Protein AF-A0A957E7D0-F1 (afdb_monomer)

Structure (mmCIF, N/CA/C/O backbone):
data_AF-A0A957E7D0-F1
#
_entry.id   AF-A0A957E7D0-F1
#
loop_
_atom_site.group_PDB
_atom_site.id
_atom_site.type_symbol
_atom_site.label_atom_id
_atom_site.label_alt_id
_atom_site.label_comp_id
_atom_site.label_asym_id
_atom_site.label_entity_id
_atom_site.label_seq_id
_atom_site.pdbx_PDB_ins_code
_atom_site.Cartn_x
_atom_site.Cartn_y
_atom_site.Cartn_z
_atom_site.occupancy
_atom_site.B_iso_or_equiv
_atom_site.auth_seq_id
_atom_site.auth_comp_id
_atom_site.auth_asym_id
_atom_site.auth_atom_id
_atom_site.pdbx_PDB_model_num
ATOM 1 N N . MET A 1 1 ? 6.258 6.370 -23.375 1.00 61.19 1 MET A N 1
ATOM 2 C CA . MET A 1 1 ? 4.779 6.384 -23.233 1.00 61.19 1 MET A CA 1
ATOM 3 C C . MET A 1 1 ? 4.153 4.992 -23.328 1.00 61.19 1 MET A C 1
ATOM 5 O O . MET A 1 1 ? 3.486 4.609 -22.381 1.00 61.19 1 MET A O 1
ATOM 9 N N . ARG A 1 2 ? 4.395 4.201 -24.390 1.00 68.44 2 ARG A N 1
ATOM 10 C CA . ARG A 1 2 ? 3.774 2.864 -24.558 1.00 68.44 2 ARG A CA 1
ATOM 11 C C . ARG A 1 2 ? 4.045 1.876 -23.406 1.00 68.44 2 ARG A C 1
ATOM 13 O O . ARG A 1 2 ? 3.114 1.226 -22.949 1.00 68.44 2 ARG A O 1
ATOM 20 N N . GLY A 1 3 ? 5.276 1.821 -22.887 1.00 70.19 3 GLY A N 1
ATOM 21 C CA . GLY A 1 3 ? 5.622 0.952 -21.749 1.00 70.19 3 GLY A CA 1
ATOM 22 C C . GLY A 1 3 ? 4.891 1.310 -20.448 1.00 70.19 3 GLY A C 1
ATOM 23 O O . GLY A 1 3 ? 4.402 0.426 -19.759 1.00 70.19 3 GLY A O 1
ATOM 24 N N . PHE A 1 4 ? 4.724 2.604 -20.154 1.00 73.06 4 PHE A N 1
ATOM 25 C CA . PH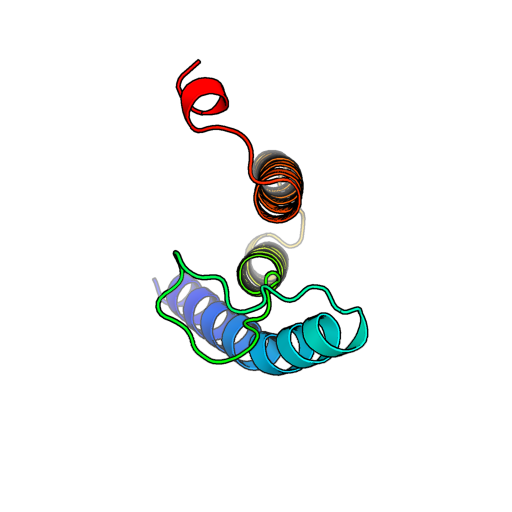E A 1 4 ? 3.998 3.058 -18.960 1.00 73.06 4 PHE A CA 1
ATOM 26 C C . PHE A 1 4 ? 2.508 2.705 -19.007 1.00 73.06 4 PHE A C 1
ATOM 28 O O . PHE A 1 4 ? 1.940 2.337 -17.985 1.00 73.06 4 PHE A O 1
ATOM 35 N N . LEU A 1 5 ? 1.888 2.763 -20.192 1.00 80.62 5 LEU A N 1
ATOM 36 C CA . LEU A 1 5 ? 0.495 2.352 -20.371 1.00 80.62 5 LEU A CA 1
ATOM 37 C C . LEU A 1 5 ? 0.317 0.850 -20.102 1.00 80.62 5 LEU A C 1
ATOM 39 O O . LEU A 1 5 ? -0.615 0.463 -19.407 1.00 80.62 5 LEU A O 1
ATOM 43 N N . ALA A 1 6 ? 1.231 0.014 -20.606 1.00 76.62 6 ALA A N 1
ATOM 44 C CA . ALA A 1 6 ? 1.203 -1.426 -20.355 1.00 76.62 6 ALA A CA 1
ATOM 45 C C . ALA A 1 6 ? 1.347 -1.738 -18.859 1.00 7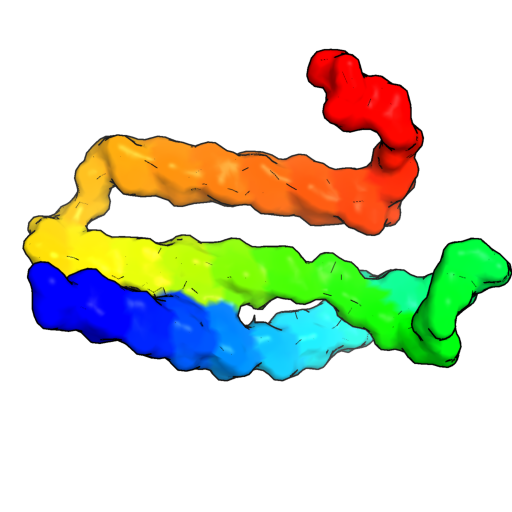6.62 6 ALA A C 1
ATOM 47 O O . ALA A 1 6 ? 0.558 -2.505 -18.315 1.00 76.62 6 ALA A O 1
ATOM 48 N N . VAL A 1 7 ? 2.290 -1.082 -18.176 1.00 75.44 7 VAL A N 1
ATOM 49 C CA . VAL A 1 7 ? 2.473 -1.215 -16.722 1.00 75.44 7 VAL A CA 1
ATOM 50 C C . VAL A 1 7 ? 1.217 -0.789 -15.960 1.00 75.44 7 VAL A C 1
ATOM 52 O O . VAL A 1 7 ? 0.786 -1.499 -15.058 1.00 75.44 7 VAL A O 1
ATOM 55 N N . PHE A 1 8 ? 0.591 0.326 -16.344 1.00 79.56 8 PHE A N 1
ATOM 56 C CA . PHE A 1 8 ? -0.653 0.788 -15.727 1.00 79.56 8 PHE A CA 1
ATOM 57 C C . PHE A 1 8 ? -1.798 -0.220 -15.896 1.00 79.56 8 PHE A C 1
ATOM 59 O O . PHE A 1 8 ? -2.468 -0.558 -14.922 1.00 79.56 8 PHE A O 1
ATOM 66 N N . VAL A 1 9 ? -2.006 -0.734 -17.112 1.00 84.12 9 VAL A N 1
ATOM 67 C CA . VAL A 1 9 ? -3.063 -1.719 -17.391 1.00 84.12 9 VAL A CA 1
ATOM 68 C C . VAL A 1 9 ? -2.820 -3.009 -16.613 1.00 84.12 9 VAL A C 1
ATOM 70 O O . VAL A 1 9 ? -3.753 -3.543 -16.017 1.00 84.12 9 VAL A O 1
ATOM 73 N N . ILE A 1 10 ? -1.573 -3.482 -16.557 1.00 79.38 10 ILE A N 1
ATOM 74 C CA . ILE A 1 10 ? -1.211 -4.649 -15.748 1.00 79.38 10 ILE A CA 1
ATOM 75 C C . ILE A 1 10 ? -1.498 -4.376 -14.267 1.00 79.38 10 ILE A C 1
ATOM 77 O O . ILE A 1 10 ? -2.088 -5.228 -13.610 1.00 79.38 10 ILE A O 1
ATOM 81 N N . ALA A 1 11 ? -1.178 -3.183 -13.757 1.00 76.50 11 ALA A N 1
ATOM 82 C CA . ALA A 1 11 ? -1.401 -2.837 -12.352 1.00 76.50 11 ALA A CA 1
ATOM 83 C C . ALA A 1 11 ? -2.874 -2.853 -11.986 1.00 76.50 11 ALA A C 1
ATOM 85 O O . ALA A 1 11 ? -3.270 -3.407 -10.957 1.00 76.50 11 ALA A O 1
ATOM 86 N N . LEU A 1 12 ? -3.685 -2.273 -12.863 1.00 82.50 12 LEU A N 1
ATOM 87 C CA . LEU A 1 12 ? -5.124 -2.228 -12.709 1.00 82.50 12 LEU A CA 1
ATOM 88 C C . LEU A 1 12 ? -5.712 -3.643 -12.731 1.00 82.50 12 LEU A C 1
ATOM 90 O O . LEU A 1 12 ? -6.490 -3.984 -11.844 1.00 82.50 12 LEU A O 1
ATOM 94 N N . MET A 1 13 ? -5.295 -4.487 -13.680 1.00 83.94 13 MET A N 1
ATOM 95 C CA . MET A 1 13 ? -5.755 -5.875 -13.781 1.00 83.94 13 MET A CA 1
ATOM 96 C C . MET A 1 13 ? -5.339 -6.718 -12.573 1.00 83.94 13 MET A C 1
ATOM 98 O O . MET A 1 13 ? -6.188 -7.372 -11.972 1.00 83.94 13 MET A O 1
ATOM 102 N N . VAL A 1 14 ? -4.063 -6.680 -12.174 1.00 78.12 14 VAL A N 1
ATOM 103 C CA . VAL A 1 14 ? -3.563 -7.424 -11.006 1.00 78.12 14 VAL A CA 1
ATOM 104 C C . VAL A 1 14 ? -4.318 -6.999 -9.752 1.00 78.12 14 VAL A C 1
ATOM 106 O O . VAL A 1 14 ? -4.809 -7.855 -9.020 1.00 78.12 14 VAL A O 1
ATOM 109 N N . THR A 1 15 ? -4.482 -5.694 -9.523 1.00 79.00 15 THR A N 1
ATOM 110 C CA . THR A 1 15 ? -5.199 -5.183 -8.345 1.00 79.00 15 THR A CA 1
ATOM 111 C C . THR A 1 15 ? -6.662 -5.621 -8.358 1.00 79.00 15 THR A C 1
ATOM 113 O O . THR A 1 15 ? -7.137 -6.192 -7.378 1.00 79.00 15 THR A O 1
ATOM 116 N N . ALA A 1 16 ? -7.363 -5.430 -9.480 1.00 83.62 16 ALA A N 1
ATOM 117 C CA . ALA A 1 16 ? -8.768 -5.802 -9.621 1.00 83.62 16 ALA A CA 1
ATOM 118 C C . ALA A 1 16 ? -9.000 -7.304 -9.398 1.00 83.62 16 ALA A C 1
ATOM 120 O O . ALA A 1 16 ? -9.949 -7.685 -8.715 1.00 83.62 16 ALA A O 1
ATOM 121 N N . VAL A 1 17 ?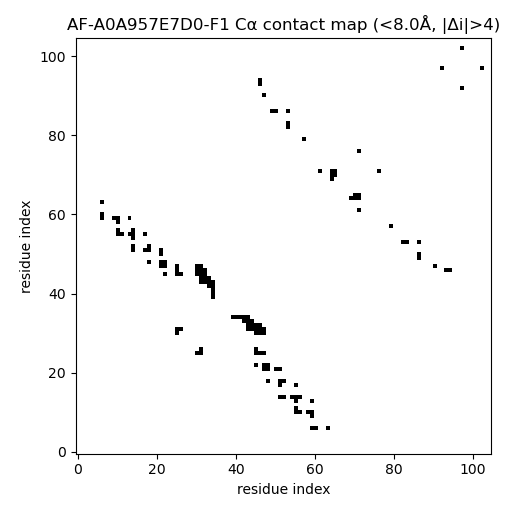 -8.108 -8.155 -9.918 1.00 83.44 17 VAL A N 1
ATOM 122 C CA . VAL A 1 17 ? -8.181 -9.609 -9.725 1.00 83.44 17 VAL A CA 1
ATOM 123 C C . VAL A 1 17 ? -7.838 -10.010 -8.292 1.00 83.44 17 VAL A C 1
ATOM 125 O O . VAL A 1 17 ? -8.446 -10.943 -7.784 1.00 83.44 17 VAL A O 1
ATOM 128 N N . SER A 1 18 ? -6.922 -9.314 -7.614 1.00 78.19 18 SER A N 1
ATOM 129 C CA . SER A 1 18 ? -6.507 -9.635 -6.236 1.00 78.19 18 SER A CA 1
ATOM 130 C C . SER A 1 18 ? -7.586 -9.316 -5.194 1.00 78.19 18 SER A C 1
ATOM 132 O O . SER A 1 18 ? -7.744 -10.056 -4.222 1.00 78.19 18 SER A O 1
ATOM 134 N N . ILE A 1 19 ? -8.353 -8.240 -5.406 1.00 82.81 19 ILE A N 1
ATOM 135 C CA . ILE A 1 19 ? -9.394 -7.751 -4.486 1.00 82.81 19 ILE A CA 1
ATOM 136 C C . ILE A 1 19 ? -10.357 -8.858 -4.001 1.00 82.81 19 ILE A C 1
ATOM 138 O O . ILE A 1 19 ? -10.482 -9.022 -2.786 1.00 82.81 19 ILE A O 1
ATOM 142 N N . PRO A 1 20 ? -11.018 -9.669 -4.856 1.00 83.38 20 PRO A N 1
ATOM 143 C CA . PRO A 1 20 ? -11.945 -10.704 -4.386 1.00 83.38 20 PRO A CA 1
ATOM 144 C C . PRO A 1 20 ? -11.288 -11.779 -3.513 1.00 83.38 20 PRO A C 1
ATOM 146 O O . PRO A 1 20 ? -11.916 -12.255 -2.566 1.00 83.38 20 PRO A O 1
ATOM 149 N N . TRP A 1 21 ? -10.034 -12.150 -3.784 1.00 81.00 21 TRP A N 1
ATOM 150 C CA . TRP A 1 21 ? -9.309 -13.139 -2.978 1.00 81.00 21 TRP A CA 1
ATOM 151 C C . TRP A 1 21 ? -8.971 -12.587 -1.598 1.00 81.00 21 TRP A C 1
ATOM 153 O O . TRP A 1 21 ? -9.175 -13.267 -0.595 1.00 81.00 21 TRP A O 1
ATOM 163 N N . ILE A 1 22 ? -8.520 -11.334 -1.539 1.00 79.50 22 ILE A N 1
ATOM 164 C CA . ILE A 1 22 ? -8.147 -10.685 -0.281 1.00 79.50 22 ILE A CA 1
ATOM 165 C C . ILE A 1 22 ? -9.383 -10.373 0.560 1.00 79.50 22 ILE A C 1
ATOM 167 O O . ILE A 1 22 ? -9.346 -10.567 1.771 1.00 79.50 22 ILE A O 1
ATOM 171 N N . MET A 1 23 ? -10.504 -9.991 -0.058 1.00 80.81 23 MET A N 1
ATOM 172 C CA . MET A 1 23 ? -11.777 -9.857 0.657 1.00 80.81 23 MET A CA 1
ATOM 173 C C . MET A 1 23 ? -12.210 -11.189 1.277 1.00 80.81 23 MET A C 1
ATOM 175 O O . MET A 1 23 ? -12.532 -11.231 2.460 1.00 80.81 23 MET A O 1
ATOM 179 N N . ARG A 1 24 ? -12.166 -12.297 0.521 1.00 82.00 24 ARG A N 1
ATOM 180 C CA . ARG A 1 24 ? -12.476 -13.635 1.062 1.00 82.00 24 ARG A CA 1
ATOM 181 C C . ARG A 1 24 ? -11.542 -14.019 2.206 1.00 82.00 24 ARG A C 1
ATOM 183 O O . ARG A 1 24 ? -12.010 -14.538 3.216 1.00 82.00 24 ARG A O 1
ATOM 190 N N . PHE A 1 25 ? -10.249 -13.731 2.067 1.00 79.88 25 PHE A N 1
ATOM 191 C CA . PHE A 1 25 ? -9.274 -13.964 3.125 1.00 79.88 25 PHE A CA 1
ATOM 192 C C . PHE A 1 25 ? -9.598 -13.137 4.377 1.00 79.88 25 PHE A C 1
ATOM 194 O O . PHE A 1 25 ? -9.659 -13.705 5.463 1.00 79.88 25 PHE A O 1
ATOM 201 N N . ALA A 1 26 ? -9.915 -11.846 4.227 1.00 80.88 26 ALA A N 1
ATOM 202 C CA . ALA A 1 26 ? -10.311 -10.956 5.322 1.00 80.88 26 ALA A CA 1
ATOM 203 C C . ALA A 1 26 ? -11.511 -11.496 6.106 1.00 80.88 26 ALA A C 1
ATOM 205 O O . ALA A 1 26 ? -11.460 -11.568 7.333 1.00 80.88 26 ALA A O 1
ATOM 206 N N . TYR A 1 27 ? -12.552 -11.938 5.393 1.00 81.00 27 TYR A N 1
ATOM 207 C CA . TYR A 1 27 ? -13.711 -12.587 6.003 1.00 81.00 27 TYR A CA 1
ATOM 208 C C . TYR A 1 27 ? -13.325 -13.886 6.722 1.00 81.00 27 TYR A C 1
ATOM 210 O O . TYR A 1 27 ? -13.797 -14.129 7.827 1.00 81.00 27 TYR A O 1
ATOM 218 N N . SER A 1 28 ? -12.436 -14.699 6.139 1.00 79.75 28 SER A N 1
ATOM 219 C CA . SER A 1 28 ? -12.025 -15.979 6.732 1.00 79.75 28 SER A CA 1
ATOM 220 C C . SER A 1 28 ? -11.223 -15.837 8.029 1.00 79.75 28 SER A C 1
ATOM 222 O O . SER A 1 28 ? -11.357 -16.675 8.915 1.00 79.75 28 SER A O 1
ATOM 224 N N . ILE A 1 29 ? -10.424 -14.773 8.164 1.00 80.94 29 ILE A N 1
ATOM 225 C CA . ILE A 1 29 ? -9.630 -14.508 9.372 1.00 80.94 29 ILE A CA 1
ATOM 226 C C . ILE A 1 29 ? -10.344 -13.575 10.366 1.00 80.94 29 ILE A C 1
ATOM 228 O O . ILE A 1 29 ? -9.755 -13.192 11.373 1.00 80.94 29 ILE A O 1
ATOM 232 N N . GLY A 1 30 ? -11.592 -13.178 10.080 1.00 75.06 30 GLY A N 1
ATOM 233 C CA . GLY A 1 30 ? -12.370 -12.262 10.919 1.00 75.06 30 GLY A CA 1
ATOM 234 C C . GLY A 1 30 ? -11.823 -10.831 10.967 1.00 75.06 30 GLY A C 1
ATOM 235 O O . GLY A 1 30 ? -12.133 -10.089 11.894 1.00 75.06 30 GLY A O 1
ATOM 236 N N . PHE A 1 31 ? -11.006 -10.424 9.990 1.00 77.62 31 PHE A N 1
ATOM 237 C CA . PHE A 1 31 ? -10.439 -9.073 9.911 1.00 77.62 31 PHE A CA 1
ATOM 238 C C . PHE A 1 31 ? -11.417 -8.134 9.194 1.00 77.62 31 PHE A C 1
ATOM 240 O O . PHE A 1 31 ? -11.180 -7.626 8.092 1.00 77.62 31 PHE A O 1
ATOM 247 N N . VAL A 1 32 ? -12.575 -7.982 9.827 1.00 80.00 32 VAL A N 1
ATOM 248 C CA . VAL A 1 32 ? -13.727 -7.227 9.344 1.00 80.00 32 VAL A CA 1
ATOM 249 C C . VAL A 1 32 ? -14.112 -6.161 10.355 1.00 80.00 32 VAL A C 1
ATOM 251 O O . VAL A 1 32 ? -13.896 -6.306 11.556 1.00 80.00 32 VAL A O 1
ATOM 254 N N . ASP A 1 33 ? -14.662 -5.078 9.835 1.00 78.31 33 ASP A N 1
ATOM 255 C CA . ASP A 1 33 ? -15.246 -4.005 10.602 1.00 78.31 33 ASP A CA 1
ATOM 256 C C . ASP A 1 33 ? -16.754 -4.210 10.714 1.00 78.31 33 ASP A C 1
ATOM 258 O O . ASP A 1 33 ? -17.485 -4.110 9.720 1.00 78.31 33 ASP A O 1
ATOM 262 N N . ASP A 1 34 ? -17.212 -4.518 11.921 1.00 80.00 34 ASP A N 1
ATOM 263 C CA . ASP A 1 34 ? -18.620 -4.761 12.197 1.00 80.00 34 ASP A CA 1
ATOM 264 C C . ASP A 1 34 ? -19.417 -3.452 12.342 1.00 80.00 34 ASP A C 1
ATOM 266 O O . ASP A 1 34 ? -18.869 -2.403 12.707 1.00 80.00 34 ASP A O 1
ATOM 270 N N . PRO A 1 35 ? -20.731 -3.478 12.055 1.00 78.44 35 PRO A N 1
ATOM 271 C CA . PRO A 1 35 ? -21.599 -2.324 12.258 1.00 78.44 35 PRO A CA 1
ATOM 272 C C . PRO A 1 35 ? -21.576 -1.856 13.719 1.00 78.44 35 PRO A C 1
ATOM 274 O O . PRO A 1 35 ? -21.705 -2.657 14.643 1.00 78.44 35 PRO A O 1
ATOM 277 N N . ALA A 1 36 ? -21.477 -0.546 13.929 1.00 76.00 36 ALA A N 1
ATOM 278 C CA . ALA A 1 36 ? -21.595 0.094 15.240 1.00 76.00 36 ALA A CA 1
ATOM 279 C C . ALA A 1 36 ? -22.491 1.334 15.126 1.00 76.00 36 ALA A C 1
ATOM 281 O O . ALA A 1 36 ? -22.645 1.869 14.030 1.00 76.00 36 ALA A O 1
ATOM 282 N N . ASP A 1 37 ? -23.015 1.851 16.242 1.00 70.31 37 ASP A N 1
ATOM 283 C CA . ASP A 1 37 ? -23.954 2.995 16.268 1.00 70.31 37 ASP A CA 1
ATOM 284 C C . ASP A 1 37 ? -23.454 4.257 15.542 1.00 70.31 37 ASP A C 1
ATOM 286 O O . ASP A 1 37 ? -24.238 5.117 15.147 1.00 70.31 37 ASP A O 1
ATOM 290 N N . ARG A 1 38 ? -22.135 4.382 15.352 1.00 73.88 38 ARG A N 1
ATOM 291 C CA . ARG A 1 38 ? -21.495 5.505 14.651 1.00 73.88 38 ARG A CA 1
ATOM 292 C C . ARG A 1 38 ? -21.182 5.229 13.174 1.00 73.88 38 ARG A C 1
ATOM 294 O O . ARG A 1 38 ? -20.633 6.108 12.514 1.00 73.88 38 ARG A O 1
ATOM 301 N N . LYS A 1 39 ? -21.475 4.034 12.651 1.00 70.06 39 LYS A N 1
ATOM 302 C CA . LYS A 1 39 ? -21.095 3.590 11.301 1.00 70.06 39 LYS A CA 1
ATOM 303 C C . LYS A 1 39 ? -22.324 3.435 10.403 1.00 70.06 39 LYS A C 1
ATOM 305 O O . LYS A 1 39 ? -23.335 2.869 10.796 1.00 70.06 39 LYS A O 1
ATOM 310 N N . LEU A 1 40 ? -22.229 3.944 9.171 1.00 76.00 40 LEU A N 1
ATOM 311 C CA . LEU A 1 40 ? -23.331 3.946 8.193 1.00 76.00 40 LEU A CA 1
ATOM 312 C C . LEU A 1 40 ? -23.554 2.577 7.522 1.00 76.00 40 LEU A C 1
ATOM 314 O O . LEU A 1 40 ? -24.622 2.337 6.956 1.00 76.00 40 LEU A O 1
ATOM 318 N N . HIS A 1 41 ? -22.563 1.681 7.556 1.00 73.69 41 HIS A N 1
ATOM 319 C CA . HIS A 1 41 ? -22.679 0.351 6.960 1.00 73.69 41 HIS A CA 1
ATOM 320 C C . HIS A 1 41 ? -23.444 -0.602 7.884 1.00 73.69 41 HIS A C 1
ATOM 322 O O . HIS A 1 41 ? -23.181 -0.693 9.078 1.00 73.69 41 HIS A O 1
ATOM 328 N N . ARG A 1 42 ? -24.389 -1.351 7.303 1.00 76.75 42 ARG A N 1
ATOM 329 C CA . ARG A 1 42 ? -25.192 -2.370 8.007 1.00 76.75 42 ARG A CA 1
ATOM 330 C C . ARG A 1 42 ? -24.615 -3.784 7.899 1.00 76.75 42 ARG A C 1
ATOM 332 O O . ARG A 1 42 ? -25.230 -4.731 8.369 1.00 76.75 42 ARG A O 1
ATOM 339 N N . GLN A 1 43 ? -23.475 -3.926 7.232 1.00 77.12 43 GLN A N 1
ATOM 340 C CA . GLN A 1 43 ? -22.822 -5.197 6.923 1.00 77.12 43 GLN A CA 1
ATOM 341 C C . GLN A 1 43 ? -21.364 -5.121 7.381 1.00 77.12 43 GLN A C 1
ATOM 343 O O . GLN A 1 43 ? -20.791 -4.027 7.378 1.00 77.12 43 GLN A O 1
ATOM 348 N N . SER A 1 44 ? -20.770 -6.257 7.748 1.00 77.31 44 SER A N 1
ATOM 349 C CA . SER A 1 44 ? -19.349 -6.332 8.093 1.00 77.31 44 SER A CA 1
ATOM 350 C C . SER A 1 44 ? -18.492 -6.053 6.854 1.00 77.31 44 SER A C 1
ATOM 352 O O . SER A 1 44 ? -18.615 -6.744 5.835 1.00 77.31 44 SER A O 1
ATOM 354 N N . MET A 1 45 ? -17.635 -5.033 6.921 1.00 78.12 45 MET A N 1
ATOM 355 C CA . MET A 1 45 ? -16.776 -4.624 5.805 1.00 78.12 45 MET A CA 1
ATOM 356 C C . MET A 1 45 ? -15.336 -5.105 6.019 1.00 78.12 45 MET A C 1
ATOM 358 O O . MET A 1 45 ? -14.803 -4.950 7.109 1.00 78.12 45 MET A O 1
ATOM 362 N N . PRO A 1 46 ? -14.659 -5.679 5.015 1.00 78.12 46 PRO A N 1
ATOM 363 C CA . PRO A 1 46 ? -13.300 -6.176 5.188 1.00 78.12 46 PRO A CA 1
ATOM 364 C C . PRO A 1 46 ? -12.307 -5.015 5.345 1.00 78.12 46 PRO A C 1
ATOM 366 O O . PRO A 1 46 ? -12.205 -4.157 4.470 1.00 78.12 46 PRO A O 1
ATOM 369 N N . LEU A 1 47 ? -11.518 -5.027 6.423 1.00 74.88 47 LEU A N 1
ATOM 370 C CA . LEU A 1 47 ? -10.498 -4.000 6.703 1.00 74.88 47 LEU A CA 1
ATOM 371 C C . LEU A 1 47 ? -9.229 -4.174 5.843 1.00 74.88 47 LEU A C 1
ATOM 373 O O . LEU A 1 47 ? -8.404 -3.275 5.747 1.00 74.88 47 LEU A O 1
ATOM 377 N N . LEU A 1 48 ? -9.070 -5.310 5.151 1.00 76.25 48 LEU A N 1
ATOM 378 C CA . LEU A 1 48 ? -7.882 -5.610 4.329 1.00 76.25 48 LEU A CA 1
ATOM 379 C C . LEU A 1 48 ? -7.932 -5.029 2.901 1.00 76.25 48 LEU A C 1
ATOM 381 O O . LEU A 1 48 ? -7.125 -5.407 2.046 1.00 76.25 48 LEU A O 1
ATOM 385 N N . GLY A 1 49 ? -8.859 -4.114 2.604 1.00 70.38 49 GLY A N 1
ATOM 386 C CA . GLY A 1 49 ? -8.945 -3.475 1.285 1.00 70.38 49 GLY A CA 1
ATOM 387 C C . GLY A 1 49 ? -7.632 -2.790 0.881 1.00 70.38 49 GLY A C 1
ATOM 388 O O . GLY A 1 49 ? -7.132 -3.011 -0.223 1.00 70.38 49 GLY A O 1
ATOM 389 N N . GLY A 1 50 ? -7.014 -2.049 1.809 1.00 74.81 50 GLY A N 1
ATOM 390 C CA . GLY A 1 50 ? -5.730 -1.372 1.588 1.00 74.81 50 GLY A CA 1
ATOM 391 C C . GLY A 1 50 ? -4.580 -2.332 1.271 1.00 74.81 50 GLY A C 1
ATOM 392 O O . GLY A 1 50 ? -3.772 -2.057 0.383 1.00 74.81 50 GLY A O 1
ATOM 393 N N . ILE A 1 51 ? -4.558 -3.510 1.905 1.00 74.56 51 ILE A N 1
ATOM 394 C CA . ILE A 1 51 ? -3.560 -4.552 1.626 1.00 74.56 51 ILE A CA 1
ATOM 395 C C . ILE A 1 51 ? -3.630 -4.989 0.158 1.00 74.56 51 ILE A C 1
ATOM 397 O O . ILE A 1 51 ? -2.595 -5.153 -0.486 1.00 74.56 51 ILE A O 1
ATOM 401 N N . SER A 1 52 ? -4.836 -5.092 -0.406 1.00 71.94 52 SER A N 1
ATOM 402 C CA . SER A 1 52 ? -5.029 -5.449 -1.820 1.00 71.94 52 SER A CA 1
ATOM 403 C C . SER A 1 52 ? -4.361 -4.472 -2.775 1.00 71.94 52 SER A C 1
ATOM 405 O O . SER A 1 52 ? -3.715 -4.883 -3.740 1.00 71.94 52 SER A O 1
ATOM 407 N N . ILE A 1 53 ? -4.482 -3.179 -2.480 1.00 77.25 53 ILE A N 1
ATOM 408 C CA . ILE A 1 53 ? -3.891 -2.114 -3.287 1.00 77.25 53 ILE A CA 1
ATOM 409 C C . ILE A 1 53 ? -2.365 -2.160 -3.180 1.00 77.25 53 ILE A C 1
ATOM 411 O O . ILE A 1 53 ? -1.680 -2.058 -4.193 1.00 77.25 53 ILE A O 1
ATOM 415 N N . ILE A 1 54 ? -1.825 -2.373 -1.977 1.00 81.94 54 ILE A N 1
ATOM 416 C CA . ILE A 1 54 ? -0.376 -2.453 -1.751 1.00 81.94 54 ILE A CA 1
ATOM 417 C C . ILE A 1 54 ? 0.237 -3.652 -2.479 1.00 81.94 54 ILE A C 1
ATOM 419 O O . ILE A 1 54 ? 1.248 -3.491 -3.162 1.00 81.94 54 ILE A O 1
ATOM 423 N N . PHE A 1 55 ? -0.381 -4.835 -2.405 1.00 78.62 55 PHE A N 1
ATOM 424 C CA . PHE A 1 55 ? 0.095 -6.010 -3.141 1.00 78.62 55 PHE A CA 1
ATOM 425 C C . PHE A 1 55 ? 0.031 -5.804 -4.657 1.00 78.62 55 PHE A C 1
ATOM 427 O O . PHE A 1 55 ? 1.000 -6.113 -5.352 1.00 78.62 55 PHE A O 1
ATOM 434 N N . GLY A 1 56 ? -1.065 -5.238 -5.172 1.00 79.38 56 GLY A N 1
ATOM 435 C CA . GLY A 1 56 ? -1.199 -4.927 -6.596 1.00 79.38 56 GLY A CA 1
ATOM 436 C C . GLY A 1 56 ? -0.167 -3.903 -7.081 1.00 79.38 56 GLY A C 1
ATOM 437 O O . GLY A 1 56 ? 0.472 -4.102 -8.119 1.00 79.38 56 GLY A O 1
ATOM 438 N N . ALA A 1 57 ? 0.059 -2.845 -6.299 1.00 80.69 57 ALA A N 1
ATOM 439 C CA . ALA A 1 57 ? 1.020 -1.792 -6.604 1.00 80.69 57 ALA A CA 1
ATOM 440 C C . ALA A 1 57 ? 2.470 -2.295 -6.554 1.00 80.69 57 ALA A C 1
ATOM 442 O O . ALA A 1 57 ? 3.214 -2.094 -7.513 1.00 80.69 57 ALA A O 1
ATOM 443 N N . ILE A 1 58 ? 2.869 -2.987 -5.479 1.00 84.38 58 ILE A N 1
ATOM 444 C CA . ILE A 1 58 ? 4.230 -3.526 -5.334 1.00 84.38 58 ILE A CA 1
ATOM 445 C C . ILE A 1 58 ? 4.484 -4.609 -6.382 1.00 84.38 58 ILE A C 1
ATOM 447 O O . ILE A 1 58 ? 5.502 -4.556 -7.067 1.00 84.38 58 ILE A O 1
ATOM 451 N N . GLY A 1 59 ? 3.561 -5.559 -6.558 1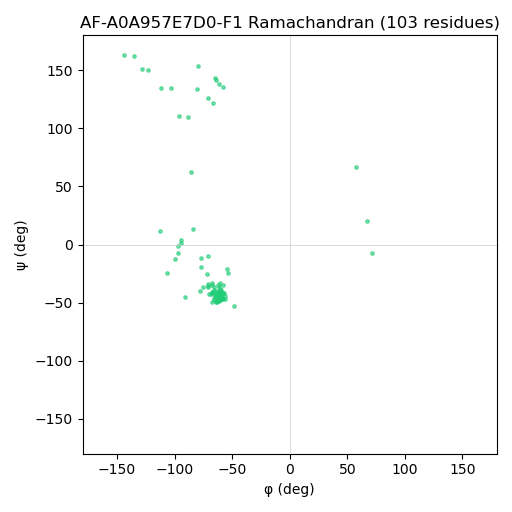.00 82.00 59 GLY A N 1
ATOM 452 C CA . GLY A 1 59 ? 3.712 -6.638 -7.535 1.00 82.00 59 GLY A CA 1
ATOM 453 C C . GLY A 1 59 ? 3.895 -6.105 -8.954 1.00 82.00 59 GLY A C 1
ATOM 454 O O . GLY A 1 59 ? 4.776 -6.557 -9.687 1.00 82.00 59 GLY A O 1
ATOM 455 N N . THR A 1 60 ? 3.132 -5.076 -9.321 1.00 81.62 60 THR A N 1
ATOM 456 C CA . THR A 1 60 ? 3.255 -4.483 -10.654 1.00 81.62 60 THR A CA 1
ATOM 457 C C . THR A 1 60 ? 4.492 -3.616 -10.807 1.00 81.62 60 THR A C 1
ATOM 459 O O . THR A 1 60 ? 5.121 -3.644 -11.862 1.00 81.62 60 THR A O 1
ATOM 462 N N . LEU A 1 61 ? 4.883 -2.879 -9.766 1.00 82.69 61 LEU A N 1
ATOM 463 C CA . LEU A 1 61 ? 6.138 -2.137 -9.762 1.00 82.69 61 LEU A CA 1
ATOM 464 C C . LEU A 1 61 ? 7.326 -3.085 -9.960 1.00 82.69 61 LEU A C 1
ATOM 466 O O . LEU A 1 61 ? 8.177 -2.823 -10.804 1.00 82.69 61 LEU A O 1
ATOM 470 N N . LEU A 1 62 ? 7.361 -4.209 -9.240 1.00 83.00 62 LEU A N 1
ATOM 471 C CA . LEU A 1 62 ? 8.410 -5.220 -9.379 1.00 83.00 62 LEU A CA 1
ATOM 472 C C . LEU A 1 62 ? 8.437 -5.819 -10.788 1.00 83.00 62 LEU A C 1
ATOM 474 O O . LEU A 1 62 ? 9.506 -5.909 -11.390 1.00 83.00 62 LEU A O 1
ATOM 478 N N . LEU A 1 63 ? 7.272 -6.165 -11.342 1.00 80.69 63 LEU A N 1
ATOM 479 C CA . LEU A 1 63 ? 7.166 -6.681 -12.706 1.00 80.69 63 LEU A CA 1
ATOM 480 C C . LEU A 1 63 ? 7.639 -5.652 -13.742 1.00 80.69 63 LEU A C 1
ATOM 482 O O . LEU A 1 63 ? 8.404 -5.987 -14.643 1.00 80.69 63 LEU A O 1
ATOM 486 N N . ALA A 1 64 ? 7.229 -4.392 -13.602 1.00 79.19 64 ALA A N 1
ATOM 487 C CA . ALA A 1 64 ? 7.651 -3.306 -14.480 1.00 79.19 64 ALA A CA 1
ATOM 488 C C . ALA A 1 64 ? 9.168 -3.101 -14.434 1.00 79.19 64 ALA A C 1
ATOM 490 O O . ALA A 1 64 ? 9.809 -2.936 -15.468 1.00 79.19 64 ALA A O 1
ATOM 491 N N . VAL A 1 65 ? 9.750 -3.140 -13.238 1.00 82.88 65 VAL A N 1
ATOM 492 C CA . VAL A 1 65 ? 11.189 -2.960 -13.036 1.00 82.88 65 VAL A CA 1
ATOM 493 C C . VAL A 1 65 ? 11.976 -4.114 -13.625 1.00 82.88 65 VAL A C 1
ATOM 495 O O . VAL A 1 65 ? 12.974 -3.880 -14.303 1.00 82.88 65 VAL A O 1
ATOM 498 N N . TRP A 1 66 ? 11.497 -5.341 -13.442 1.00 81.31 66 TRP A N 1
ATOM 499 C CA . TRP A 1 66 ? 12.094 -6.512 -14.066 1.00 81.31 66 TRP A CA 1
ATOM 500 C C . TRP A 1 66 ? 12.046 -6.428 -15.599 1.00 81.31 66 TRP A C 1
ATOM 502 O O . TRP A 1 66 ? 13.070 -6.633 -16.244 1.00 81.31 66 TRP A O 1
ATOM 512 N N . LEU A 1 67 ? 10.908 -6.034 -16.182 1.00 79.56 67 LEU A N 1
ATOM 513 C CA . LEU A 1 67 ? 10.749 -5.899 -17.636 1.00 79.56 67 LEU A CA 1
ATOM 514 C C . LEU A 1 67 ? 11.578 -4.757 -18.249 1.00 79.56 67 LEU A C 1
ATOM 516 O O . LEU A 1 67 ? 12.012 -4.873 -19.391 1.00 79.56 67 LEU A O 1
ATOM 520 N N . ILE A 1 68 ? 11.762 -3.642 -17.531 1.00 78.94 68 ILE A N 1
ATOM 521 C CA . ILE A 1 68 ? 12.435 -2.441 -18.057 1.00 78.94 68 ILE A CA 1
ATOM 522 C C . ILE A 1 68 ? 13.941 -2.467 -17.783 1.00 78.94 68 ILE A C 1
ATOM 524 O O . ILE A 1 68 ? 14.728 -2.133 -18.666 1.00 78.94 68 ILE A O 1
ATOM 528 N N . TYR A 1 69 ? 14.340 -2.816 -16.559 1.00 79.06 69 TYR A N 1
ATOM 529 C CA . TYR A 1 69 ? 15.724 -2.703 -16.094 1.00 79.06 69 TYR A CA 1
ATOM 530 C C . TYR A 1 69 ? 16.428 -4.058 -15.975 1.00 79.06 69 TYR A C 1
ATOM 532 O O . TYR A 1 69 ? 17.653 -4.099 -16.021 1.00 79.06 69 TYR A O 1
ATOM 540 N N . GLY A 1 70 ? 15.699 -5.166 -15.796 1.00 83.00 70 GLY A N 1
ATOM 541 C CA . GLY A 1 70 ? 16.278 -6.503 -15.585 1.00 83.00 70 GLY A CA 1
ATOM 542 C C . GLY A 1 70 ? 16.937 -6.717 -14.213 1.00 83.00 70 GLY A C 1
ATOM 543 O O . GLY A 1 70 ? 17.293 -7.839 -13.866 1.00 83.00 70 GLY A O 1
ATOM 544 N N . TYR A 1 71 ? 17.071 -5.666 -13.404 1.00 83.62 71 TYR A N 1
ATOM 545 C CA . TYR A 1 71 ? 17.568 -5.695 -12.029 1.00 83.62 71 TYR A CA 1
ATOM 546 C C . TYR A 1 71 ? 16.809 -4.671 -11.179 1.00 83.62 71 TYR A C 1
ATOM 548 O O . TYR A 1 71 ? 16.169 -3.772 -11.717 1.00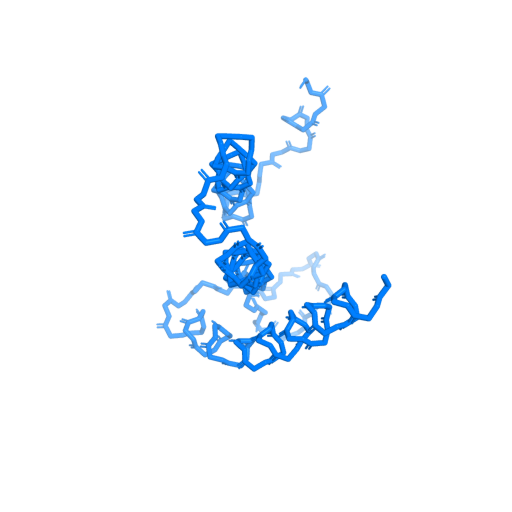 83.62 71 TYR A O 1
ATOM 556 N N . MET A 1 72 ? 16.885 -4.793 -9.850 1.00 83.94 72 MET A N 1
ATOM 557 C CA . MET A 1 72 ? 16.216 -3.891 -8.904 1.00 83.94 72 MET A CA 1
ATOM 558 C C . MET A 1 72 ? 17.118 -2.685 -8.572 1.00 83.94 72 MET A C 1
ATOM 560 O O . MET A 1 72 ? 18.118 -2.855 -7.867 1.00 83.94 72 MET A O 1
ATOM 564 N N . PRO A 1 73 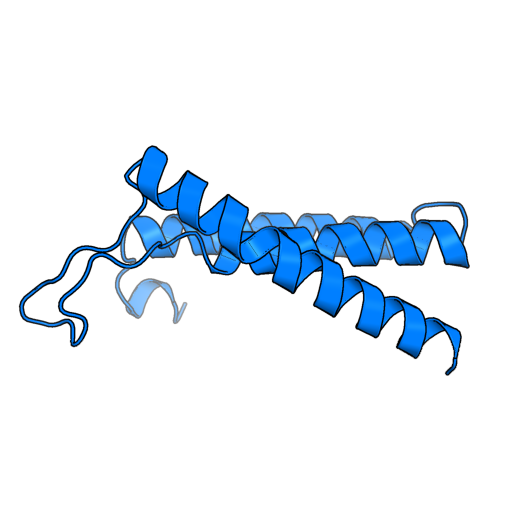? 16.808 -1.453 -9.023 1.00 88.56 73 PRO A N 1
ATOM 565 C CA . PRO A 1 73 ? 17.558 -0.269 -8.621 1.00 88.56 73 PRO A CA 1
ATOM 566 C C . PRO A 1 73 ? 17.393 -0.010 -7.118 1.00 88.56 73 PRO A C 1
ATOM 568 O O . PRO A 1 73 ? 16.300 -0.173 -6.569 1.00 88.56 73 PRO A O 1
ATOM 571 N N . ARG A 1 74 ? 18.453 0.460 -6.445 1.00 89.12 74 ARG A N 1
ATOM 572 C CA . ARG A 1 74 ? 18.424 0.726 -4.989 1.00 89.12 74 ARG A CA 1
ATOM 573 C C . ARG A 1 74 ? 17.333 1.719 -4.584 1.00 89.12 74 ARG A C 1
ATOM 575 O O . ARG A 1 74 ? 16.739 1.569 -3.524 1.00 89.12 74 ARG A O 1
ATOM 582 N N . THR A 1 75 ? 17.050 2.705 -5.432 1.00 87.12 75 THR A N 1
ATOM 583 C CA . THR A 1 75 ? 15.981 3.691 -5.215 1.00 87.12 75 THR A CA 1
ATOM 584 C C . THR A 1 75 ? 14.609 3.030 -5.148 1.00 87.12 75 THR A C 1
ATOM 586 O O . THR A 1 75 ? 13.847 3.291 -4.225 1.00 87.12 75 THR A O 1
ATOM 589 N N . ILE A 1 76 ? 14.317 2.117 -6.074 1.00 86.19 76 ILE A N 1
ATOM 590 C CA . ILE A 1 76 ? 13.052 1.377 -6.113 1.00 86.19 76 ILE A CA 1
ATOM 591 C C . ILE A 1 76 ? 12.954 0.424 -4.922 1.00 86.19 76 ILE A C 1
ATOM 593 O O . ILE A 1 76 ? 11.899 0.335 -4.302 1.00 86.19 76 ILE A O 1
ATOM 597 N N . ALA A 1 77 ? 14.052 -0.244 -4.557 1.00 87.56 77 ALA A N 1
ATOM 598 C CA . ALA A 1 77 ? 14.086 -1.080 -3.359 1.00 87.56 77 ALA A CA 1
ATOM 599 C C . ALA A 1 77 ? 13.758 -0.269 -2.094 1.00 87.56 77 ALA A C 1
ATOM 601 O O . ALA A 1 77 ? 12.958 -0.713 -1.272 1.00 87.56 77 ALA A O 1
ATOM 602 N N . GLY A 1 78 ? 14.303 0.947 -1.979 1.00 90.00 78 GLY A N 1
ATOM 603 C CA . GLY A 1 78 ? 13.972 1.879 -0.901 1.00 90.00 78 GLY A CA 1
ATOM 604 C C . GLY A 1 78 ? 12.496 2.287 -0.892 1.00 90.00 78 GLY A C 1
ATOM 6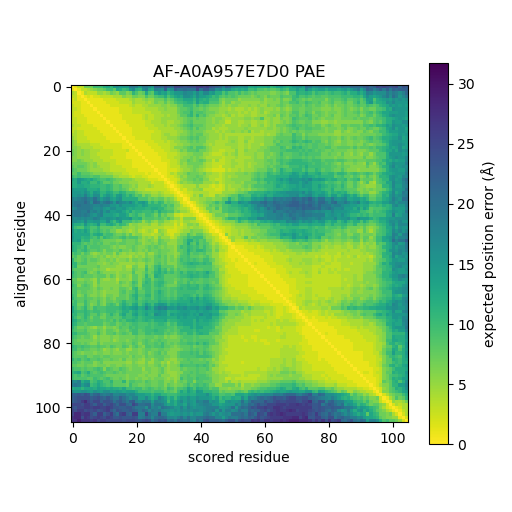05 O O . GLY A 1 78 ? 11.879 2.289 0.169 1.00 90.00 78 GLY A O 1
ATOM 606 N N . VAL A 1 79 ? 11.907 2.563 -2.062 1.00 87.88 79 VAL A N 1
ATOM 607 C CA . VAL A 1 79 ? 10.473 2.884 -2.186 1.00 87.88 79 VAL A CA 1
ATOM 608 C C . VAL A 1 79 ? 9.606 1.711 -1.738 1.00 87.88 79 VAL A C 1
ATOM 610 O O . VAL A 1 79 ? 8.714 1.909 -0.923 1.00 87.88 79 VAL A O 1
ATOM 613 N N . VAL A 1 80 ? 9.885 0.490 -2.204 1.00 88.69 80 VAL A N 1
ATOM 614 C CA . VAL A 1 80 ? 9.125 -0.708 -1.802 1.00 88.69 80 VAL A CA 1
ATOM 615 C C . VAL A 1 80 ? 9.204 -0.926 -0.292 1.00 88.69 80 VAL A C 1
ATOM 617 O O . VAL A 1 80 ? 8.179 -1.174 0.341 1.00 88.69 80 VAL A O 1
ATOM 620 N N . LEU A 1 81 ? 10.396 -0.781 0.297 1.00 90.25 81 LEU A N 1
ATOM 621 C CA . LEU A 1 81 ? 10.586 -0.898 1.741 1.00 90.25 81 LEU A CA 1
ATOM 622 C C . LEU A 1 81 ? 9.777 0.166 2.500 1.00 90.25 81 LEU A C 1
ATOM 624 O O . LEU A 1 81 ? 9.050 -0.165 3.433 1.00 90.25 81 LEU A O 1
ATOM 628 N N . ALA A 1 82 ? 9.866 1.431 2.086 1.00 89.19 82 ALA A N 1
ATOM 629 C CA . ALA A 1 82 ? 9.139 2.528 2.717 1.00 89.19 82 ALA A CA 1
ATOM 630 C C . ALA A 1 82 ? 7.618 2.341 2.607 1.00 89.19 82 ALA A C 1
ATOM 632 O O . ALA A 1 82 ? 6.907 2.487 3.599 1.00 89.19 82 ALA A O 1
ATOM 633 N N . SER A 1 83 ? 7.117 1.948 1.431 1.00 87.31 83 SER A N 1
ATOM 634 C CA . SER A 1 83 ? 5.701 1.632 1.225 1.00 87.31 83 SER A CA 1
ATOM 635 C C . SER A 1 83 ? 5.236 0.483 2.116 1.00 87.31 83 SER A C 1
ATOM 637 O O . SER A 1 83 ? 4.135 0.550 2.652 1.00 87.31 83 SER A O 1
ATOM 639 N N . PHE A 1 84 ? 6.067 -0.542 2.320 1.00 86.88 84 PHE A N 1
ATOM 640 C CA . PHE A 1 84 ? 5.750 -1.654 3.214 1.00 86.88 84 PHE A CA 1
ATOM 641 C C . PHE A 1 84 ? 5.682 -1.221 4.687 1.00 86.88 84 PHE A C 1
ATOM 643 O O . PHE A 1 84 ? 4.767 -1.617 5.402 1.00 86.88 84 PHE A O 1
ATOM 650 N N . VAL A 1 85 ? 6.597 -0.359 5.139 1.00 89.31 85 VAL A N 1
ATOM 651 C CA . VAL A 1 85 ? 6.560 0.191 6.505 1.00 89.31 85 VAL A CA 1
ATOM 652 C C . VAL A 1 85 ? 5.300 1.030 6.725 1.00 89.31 85 VAL A C 1
ATOM 654 O O . VAL A 1 85 ? 4.588 0.819 7.704 1.00 89.31 85 VAL A O 1
ATOM 657 N N . VAL A 1 86 ? 4.979 1.937 5.796 1.00 87.88 86 VAL A N 1
ATOM 658 C CA . VAL A 1 86 ? 3.764 2.767 5.873 1.00 87.88 86 VAL A CA 1
ATOM 659 C C . VAL A 1 86 ? 2.504 1.900 5.848 1.00 87.88 86 VAL A C 1
ATOM 661 O O . VAL A 1 86 ? 1.582 2.139 6.622 1.00 87.88 86 VAL A O 1
ATOM 664 N N . ALA A 1 87 ? 2.482 0.859 5.013 1.00 85.75 87 ALA A N 1
ATOM 665 C CA . ALA A 1 87 ? 1.396 -0.113 4.958 1.00 85.75 87 ALA A CA 1
ATOM 666 C C . ALA A 1 87 ? 1.167 -0.821 6.298 1.00 85.75 87 ALA A C 1
ATOM 668 O O . ALA A 1 87 ? 0.026 -0.951 6.733 1.00 85.75 87 ALA A O 1
ATOM 669 N N . LEU A 1 88 ? 2.240 -1.270 6.956 1.00 84.50 88 LEU A N 1
ATOM 670 C CA . LEU A 1 88 ? 2.145 -1.920 8.261 1.00 84.50 88 LEU A CA 1
ATOM 671 C C . LEU A 1 88 ? 1.628 -0.962 9.333 1.00 84.50 88 LEU A C 1
ATOM 673 O O . LEU A 1 88 ? 0.754 -1.340 10.106 1.00 84.50 88 LEU A O 1
ATOM 677 N N . ILE A 1 89 ? 2.126 0.277 9.359 1.00 85.19 89 ILE A N 1
ATOM 678 C CA . ILE A 1 89 ? 1.651 1.300 10.300 1.00 85.19 89 ILE A CA 1
ATOM 679 C C . ILE A 1 89 ? 0.162 1.584 10.068 1.00 85.19 89 ILE A C 1
ATOM 681 O O . ILE A 1 89 ? -0.604 1.598 11.026 1.00 85.19 89 ILE A O 1
ATOM 685 N N . GLY A 1 90 ? -0.258 1.742 8.808 1.00 83.12 90 GLY A N 1
ATOM 686 C CA . GLY A 1 90 ? -1.663 1.941 8.450 1.00 83.12 90 GLY A CA 1
ATOM 687 C C . GLY A 1 90 ? -2.550 0.760 8.849 1.00 83.12 90 GLY A C 1
ATOM 688 O O . GLY A 1 90 ? -3.618 0.963 9.408 1.00 83.12 90 GLY A O 1
ATOM 689 N N . LEU A 1 91 ? -2.081 -0.477 8.661 1.00 81.69 91 LEU A N 1
ATOM 690 C CA . LEU A 1 91 ? -2.821 -1.676 9.066 1.00 81.69 91 LEU A CA 1
ATOM 691 C C . LEU A 1 91 ? -2.987 -1.776 10.590 1.00 81.69 91 LEU A C 1
ATOM 693 O O . LEU A 1 91 ? -4.034 -2.202 11.081 1.00 81.69 91 LEU A O 1
ATOM 697 N N . VAL A 1 92 ? -1.949 -1.406 11.343 1.00 81.00 92 VAL A N 1
ATOM 698 C CA . VAL A 1 92 ? -2.002 -1.337 12.808 1.00 81.00 92 VAL A CA 1
ATOM 699 C C . VAL A 1 92 ? -2.986 -0.244 13.234 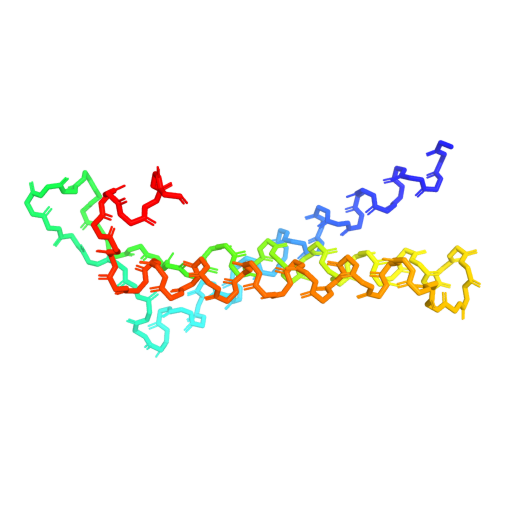1.00 81.00 92 VAL A C 1
ATOM 701 O O . VAL A 1 92 ? -3.849 -0.500 14.071 1.00 81.00 92 VAL A O 1
ATOM 704 N N . ASP A 1 93 ? -2.925 0.941 12.628 1.00 77.88 93 ASP A N 1
ATOM 705 C CA . ASP A 1 93 ? -3.871 2.030 12.896 1.00 77.88 93 ASP A CA 1
ATOM 706 C C . ASP A 1 93 ? -5.326 1.623 12.618 1.00 77.88 93 ASP A C 1
ATOM 708 O O . ASP A 1 93 ? -6.184 1.793 13.483 1.00 77.88 93 ASP A O 1
ATOM 712 N N . ASP A 1 94 ? -5.591 0.985 11.476 1.00 74.19 94 ASP A N 1
ATOM 713 C CA . ASP A 1 94 ? -6.921 0.490 11.106 1.00 74.19 94 ASP A CA 1
ATOM 714 C C . ASP A 1 94 ? -7.453 -0.548 12.107 1.00 74.19 94 ASP A C 1
ATOM 716 O O . ASP A 1 94 ? -8.656 -0.607 12.372 1.00 74.19 94 ASP A O 1
ATOM 720 N N . ARG A 1 95 ? -6.571 -1.362 12.709 1.00 70.44 95 ARG A N 1
ATOM 721 C CA . ARG A 1 95 ? -6.974 -2.386 13.684 1.00 70.44 95 ARG A CA 1
ATOM 722 C C . ARG A 1 95 ? -7.271 -1.826 15.070 1.00 70.44 95 ARG A C 1
ATOM 724 O O . ARG A 1 95 ? -8.177 -2.337 15.739 1.00 70.44 95 ARG A O 1
ATOM 731 N N . TYR A 1 96 ? -6.464 -0.871 15.525 1.00 70.12 96 TYR A N 1
ATOM 732 C CA . TYR A 1 96 ? -6.511 -0.350 16.893 1.00 70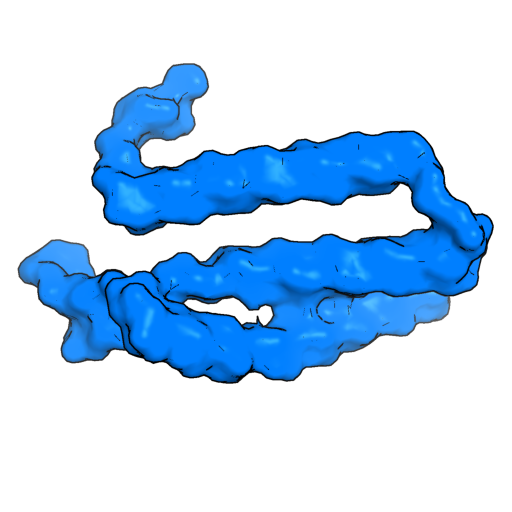.12 96 TYR A CA 1
ATOM 733 C C . TYR A 1 96 ? -7.275 0.972 17.011 1.00 70.12 96 TYR A C 1
ATOM 735 O O . TYR A 1 96 ? -7.607 1.363 18.127 1.00 70.12 96 TYR A O 1
ATOM 743 N N . GLY A 1 97 ? -7.592 1.628 15.889 1.00 63.03 97 GLY A N 1
ATOM 744 C CA . GLY A 1 97 ? -8.295 2.905 15.848 1.00 63.03 97 GLY A CA 1
ATOM 745 C C . GLY A 1 97 ? -7.540 3.968 16.634 1.00 63.03 97 GLY A C 1
ATOM 746 O O . GLY A 1 97 ? -8.020 4.402 17.685 1.00 63.03 97 GLY A O 1
ATOM 747 N N . LEU A 1 98 ? -6.344 4.364 16.173 1.00 61.09 98 LEU A N 1
ATOM 748 C CA . LEU A 1 98 ? -5.555 5.339 16.924 1.00 61.09 98 LEU A CA 1
ATOM 749 C C . LEU A 1 98 ? -6.330 6.660 17.032 1.00 61.09 98 LEU A C 1
ATOM 751 O O . LEU A 1 98 ? -6.948 7.121 16.063 1.00 61.09 98 LEU A O 1
ATOM 755 N N . PRO A 1 99 ? -6.312 7.294 18.214 1.00 57.78 99 PRO A N 1
ATOM 756 C CA . PRO A 1 99 ? -7.023 8.540 18.417 1.00 57.78 99 PRO A CA 1
ATOM 757 C C . PRO A 1 99 ? -6.433 9.636 17.519 1.00 57.78 99 PRO A C 1
ATOM 759 O O . PRO A 1 99 ? -5.221 9.719 17.332 1.00 57.78 99 PRO A O 1
ATOM 762 N N . ALA A 1 100 ? -7.298 10.496 16.972 1.00 61.06 100 ALA A N 1
ATOM 763 C CA . ALA A 1 100 ? -6.956 11.467 15.924 1.00 61.06 100 ALA A CA 1
ATOM 764 C C . ALA A 1 100 ? -5.758 12.385 16.250 1.00 61.06 100 ALA A C 1
ATOM 766 O O . ALA A 1 100 ? -5.091 12.867 15.341 1.00 61.06 100 ALA A O 1
ATOM 767 N N . TRP A 1 101 ? -5.451 12.601 17.532 1.00 58.88 101 TRP A N 1
ATOM 768 C CA . TRP A 1 101 ? -4.306 13.401 17.968 1.00 58.88 101 TRP A CA 1
ATOM 769 C C . TRP A 1 101 ? -2.950 12.717 17.730 1.00 58.88 101 TRP A C 1
ATOM 771 O O . TRP A 1 101 ? -1.964 13.414 17.520 1.00 58.88 101 TRP A O 1
ATOM 781 N N . ALA A 1 102 ? -2.890 11.382 17.671 1.00 61.19 102 ALA A N 1
ATOM 782 C CA . ALA A 1 102 ? -1.672 10.646 17.318 1.00 61.19 102 ALA A CA 1
ATOM 783 C C . ALA A 1 102 ? -1.300 10.788 15.825 1.00 61.19 102 ALA A C 1
ATOM 785 O O . ALA A 1 102 ? -0.209 10.394 15.428 1.00 61.19 102 ALA A O 1
ATOM 786 N N . LYS A 1 103 ? -2.198 11.355 15.001 1.00 51.81 103 LYS A N 1
ATOM 787 C CA . LYS A 1 103 ? -2.015 11.581 13.554 1.00 51.81 103 LYS A CA 1
ATOM 788 C C . LYS A 1 103 ? -1.546 13.001 13.202 1.00 51.81 103 LYS A C 1
ATOM 790 O O . LYS A 1 103 ? -1.273 13.266 12.037 1.00 51.81 103 LYS A O 1
ATOM 795 N N . LEU A 1 104 ? -1.499 13.913 14.177 1.00 57.31 104 LEU A N 1
ATOM 796 C CA . LEU A 1 104 ? -1.201 15.343 13.988 1.00 57.31 104 LEU A CA 1
ATOM 797 C C . LEU A 1 104 ? 0.137 15.782 14.616 1.00 57.31 104 LEU A C 1
ATOM 799 O O . LEU A 1 104 ? 0.378 16.983 14.728 1.00 57.31 104 LEU A O 1
ATOM 803 N N . GLY A 1 105 ? 0.973 14.830 15.043 1.00 50.31 105 GLY A N 1
ATOM 804 C CA . GLY A 1 105 ? 2.308 15.078 15.599 1.00 50.31 105 GLY A CA 1
ATOM 805 C C . GLY A 1 105 ? 3.408 14.888 14.570 1.00 50.31 105 GLY A C 1
ATOM 806 O O . GLY A 1 105 ? 3.407 13.811 13.934 1.00 50.31 105 GLY A O 1
#

Solvent-accessible surface area (backbone atoms only — not comparable to full-atom values): 6001 Å² total; per-residue (Å²): 111,72,67,60,53,52,45,49,53,50,26,52,50,50,24,63,64,41,37,63,58,43,45,52,48,18,60,74,72,62,43,48,46,66,61,45,101,90,50,90,51,89,54,69,42,52,67,45,58,64,57,31,51,51,52,17,51,52,53,33,50,53,51,45,37,45,76,74,66,69,51,85,52,70,69,58,55,50,50,55,50,51,53,51,52,53,49,52,54,51,52,51,38,72,72,69,60,67,61,74,70,79,75,76,116

Mean predicted aligned error: 8.4 Å

Sequence (105 aa):
MRGFLAVFVIALMVTAVSIPWIMRFAYSIGFVDDPADRKLHRQSMPLLGGISIIFGAIGTLLLAVWLIYGYMPRTIAGVVLASFVVALIGLVDDRYGLPAWAKLG

Foldseek 3Di:
DVLVVVLVVQLVVQLVVQQVVQQVVQVVVVQWDADDPPDPDNHTHRLCNLVSNLCSVLVSLVVSCCVPPVDDDPVNVVVNVVSVVVSVVVSVCSRPVDPPVVVVD

Radius of gyration: 16.78 Å; Cα contacts (8 Å, |Δi|>4): 73; chains: 1; bounding box: 44×31×43 Å

pLDDT: mean 78.11, std 8.12, range [50.31, 90.25]

Secondary structure (DSSP, 8-state):
-HHHHHHHHHHHHHHHHHHHHHHHHHHHTT-EE---TT-S-SSPEETTHHHHHHHHHHHHHHHHHHHHHSS--HHHHHHHHHHHHHHHHHHHHHHHT--GGGG--